Protein AF-A0A2R7Y147-F1 (afdb_monomer_lite)

Foldseek 3Di:
DVVVDDVVRDQAEDEAQAQKQFQLVCLLCLLLVNDDRVVRIDRNCVVDDPRYHYDNFAWPPDCVVQQWTATPVRDIDHDPDDDDDPDDDDDCVVDPPVVVDQDRSDNVSSNVSNVCQVPPPEDEDEDADPDDPVVVCVSDVVRHPYDDHDYDYDPDDD

InterPro domains:
  IPR023753 FAD/NAD(P)-binding domain [PF07992] (2-108)
  IPR036188 FAD/N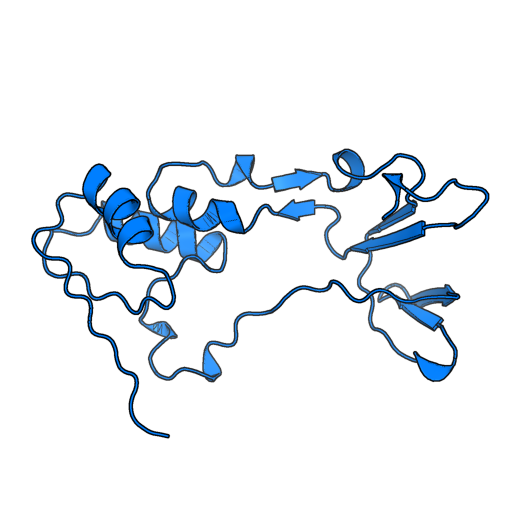AD(P)-binding domain superfamily [SSF51905] (3-126)
  IPR052541 Sulfide-quinone oxidoreductase [PTHR43755] (2-125)

Sequence (158 aa):
MARKLSPSEASITLVDASGRHVYQPGFIYVAFGGERPENLIREERSLLDRHVNLIIDEATLREPDDRRARLNSGRVLDYDYLVVATGSRLRPEGLPGFEAAHHFYDLDASIRLREALENFPGGRVLTFPRLKPEILGRLIGSQLPISGLCQTSPCHGM

Organism: NCBI:txid1980982

Radius of gyration: 20.82 Å; chains: 1; bounding box: 42×31×54 Å

pLDDT: mean 83.2, std 17.38, range [31.86, 97.69]

Secondary structure (DSSP, 8-state):
-GGGS-TTT--EEEEESSSEEE-GGGHHHHHTTSS-GGGGEEEGGGTS-TTEEEEES-B----TTTTEEEBTTS-EEE-S-----------GGGSTTGGGS---SSHHHHHHHHHHHHT--S-PEEE--SS-HHHHHHHHHTT---S-EEE-------

Structure (mmCIF, N/CA/C/O backbone):
data_AF-A0A2R7Y147-F1
#
_entry.id   AF-A0A2R7Y147-F1
#
loop_
_atom_site.group_PDB
_atom_site.id
_atom_site.type_symbol
_atom_site.label_atom_id
_atom_site.label_alt_id
_atom_site.label_comp_id
_atom_site.label_asym_id
_atom_site.label_entity_id
_atom_site.label_seq_id
_atom_site.pdbx_PDB_ins_code
_atom_site.Cartn_x
_atom_site.Cartn_y
_atom_site.Cartn_z
_atom_site.occupancy
_atom_site.B_iso_or_equiv
_atom_site.auth_seq_id
_atom_site.auth_comp_id
_atom_site.auth_asym_id
_atom_site.auth_atom_id
_atom_site.pdbx_PDB_model_num
ATOM 1 N N . MET A 1 1 ? -12.776 10.337 7.339 1.00 58.97 1 MET A N 1
ATOM 2 C CA . MET A 1 1 ? -13.821 9.883 8.278 1.00 58.97 1 MET A CA 1
ATOM 3 C C . MET A 1 1 ? -13.396 10.127 9.719 1.00 58.97 1 MET A C 1
ATOM 5 O O . MET A 1 1 ? -14.041 10.938 10.359 1.00 58.97 1 MET A O 1
ATOM 9 N N . ALA A 1 2 ? -12.260 9.580 10.174 1.00 70.50 2 ALA A N 1
ATOM 10 C CA . ALA A 1 2 ? -11.754 9.786 11.540 1.00 70.50 2 ALA A CA 1
ATOM 11 C C . ALA A 1 2 ? -11.647 11.258 11.982 1.00 70.50 2 ALA A C 1
ATOM 13 O O . ALA A 1 2 ? -12.129 11.607 13.042 1.00 70.50 2 ALA A O 1
ATOM 14 N N . ARG A 1 3 ? -11.146 12.161 11.128 1.00 74.62 3 ARG A N 1
ATOM 15 C CA . ARG A 1 3 ? -11.076 13.605 11.447 1.00 74.62 3 ARG A CA 1
ATOM 16 C C . ARG A 1 3 ? -12.426 14.311 11.643 1.00 74.62 3 ARG A C 1
ATOM 18 O O . ARG A 1 3 ? -12.439 15.460 12.064 1.00 74.62 3 ARG A O 1
ATOM 25 N N . LYS A 1 4 ? -13.535 13.687 11.238 1.00 82.62 4 LYS A N 1
ATOM 26 C CA . LYS A 1 4 ? -14.886 14.267 11.320 1.00 82.62 4 LYS A CA 1
ATOM 27 C C . LYS A 1 4 ? -15.725 13.669 12.450 1.00 82.62 4 LYS A C 1
ATOM 29 O O . LYS A 1 4 ? -16.791 14.206 12.709 1.00 82.62 4 LYS A O 1
ATOM 34 N N . LEU A 1 5 ? -15.278 12.571 13.058 1.00 84.12 5 LEU A N 1
ATOM 35 C CA . LEU A 1 5 ? -15.982 11.886 14.138 1.00 84.12 5 LEU A CA 1
ATOM 36 C C . LEU A 1 5 ? -15.169 12.055 15.415 1.00 84.12 5 LEU A C 1
ATOM 38 O O . LEU A 1 5 ? -13.966 11.801 15.426 1.00 84.12 5 LEU A O 1
ATOM 42 N N . SER A 1 6 ? -15.816 12.496 16.483 1.00 82.75 6 SER A N 1
ATOM 43 C CA . SER A 1 6 ? -15.193 12.542 17.799 1.00 82.75 6 SER A CA 1
ATOM 44 C C . SER A 1 6 ? -15.053 11.127 18.387 1.00 82.75 6 SER A C 1
ATOM 46 O O . SER A 1 6 ? -15.854 10.244 18.070 1.00 82.75 6 SER A O 1
ATOM 48 N N . PRO A 1 7 ? -14.091 10.893 19.301 1.00 82.25 7 PRO A N 1
ATOM 49 C CA . PRO A 1 7 ? -13.953 9.604 19.988 1.00 82.25 7 PRO A CA 1
ATOM 50 C C . PRO A 1 7 ? -15.198 9.163 20.771 1.00 82.25 7 PRO A C 1
ATOM 52 O O . PRO A 1 7 ? -15.356 7.980 21.048 1.00 82.25 7 PRO A O 1
ATOM 55 N N . SER A 1 8 ? -16.072 10.104 21.146 1.00 87.00 8 SER A N 1
ATOM 56 C CA . SER A 1 8 ? -17.356 9.808 21.792 1.00 87.00 8 SER A CA 1
ATOM 57 C C . SER A 1 8 ? -18.438 9.342 20.818 1.00 87.00 8 SER A C 1
ATOM 59 O O . SER A 1 8 ? -19.400 8.720 21.251 1.00 87.00 8 SER A O 1
ATOM 61 N N . GLU A 1 9 ? -18.305 9.643 19.525 1.00 90.38 9 GLU A N 1
ATOM 62 C CA . GLU A 1 9 ? -19.265 9.229 18.495 1.00 90.38 9 GLU A CA 1
ATOM 63 C C . GLU A 1 9 ? -18.914 7.866 17.896 1.00 90.38 9 GLU A C 1
ATOM 65 O O . GLU A 1 9 ? -19.814 7.101 17.558 1.00 90.38 9 GLU A O 1
ATOM 70 N N . ALA A 1 10 ? -17.623 7.554 17.747 1.00 92.19 10 ALA A N 1
ATOM 71 C CA . ALA A 1 10 ? -17.180 6.274 17.207 1.00 92.19 10 ALA A CA 1
ATOM 72 C C . ALA A 1 10 ? -15.767 5.901 17.668 1.00 92.19 10 ALA A C 1
ATOM 74 O O . ALA A 1 10 ? -14.853 6.728 17.676 1.00 92.19 10 ALA A O 1
ATOM 75 N N . SER A 1 11 ? -15.571 4.611 17.941 1.00 94.31 11 SER A N 1
ATOM 76 C CA . SER A 1 11 ? -14.243 4.000 18.009 1.00 94.31 11 SER A CA 1
ATOM 77 C C . SER A 1 11 ? -13.869 3.467 16.628 1.00 94.31 11 SER A C 1
ATOM 79 O O . SER A 1 11 ? -14.648 2.747 16.005 1.00 94.31 11 SER A O 1
ATOM 81 N N . ILE A 1 12 ? -12.687 3.829 16.127 1.00 95.94 12 ILE A N 1
ATOM 82 C CA . ILE A 1 12 ? -12.240 3.454 14.782 1.00 95.94 12 ILE A CA 1
ATOM 83 C C . ILE A 1 12 ? -11.032 2.539 14.906 1.00 95.94 12 ILE A C 1
ATOM 85 O O . ILE A 1 12 ? -9.986 2.948 15.410 1.00 95.94 12 ILE A O 1
ATOM 89 N N . THR A 1 13 ? -11.164 1.320 14.389 1.00 96.50 13 THR A N 1
ATOM 90 C CA . THR A 1 13 ? -10.050 0.383 14.233 1.00 96.50 13 THR A CA 1
ATOM 91 C C . THR A 1 13 ? -9.754 0.191 12.750 1.00 96.50 13 THR A C 1
ATOM 93 O O . THR A 1 13 ? -10.652 -0.129 11.976 1.00 96.50 13 THR A O 1
ATOM 96 N N . LEU A 1 14 ? -8.497 0.396 12.363 1.00 96.69 14 LEU A N 1
ATOM 97 C CA . LEU A 1 14 ? -7.966 0.049 11.051 1.00 96.69 14 LEU A CA 1
ATOM 98 C C . LEU A 1 14 ? -7.142 -1.230 11.183 1.00 96.69 14 LEU A C 1
ATOM 100 O O . LEU A 1 14 ? -6.315 -1.344 12.088 1.00 96.69 14 LEU A O 1
ATOM 104 N N . VAL A 1 15 ? -7.372 -2.170 10.274 1.00 96.94 15 VAL A N 1
ATOM 105 C CA . VAL A 1 15 ? -6.571 -3.383 10.139 1.00 96.94 15 VAL A CA 1
ATOM 106 C C . VAL A 1 15 ? -5.864 -3.320 8.791 1.00 96.94 15 VAL A C 1
ATOM 108 O O . VAL A 1 15 ? -6.537 -3.221 7.765 1.00 96.94 15 VAL A O 1
ATOM 111 N N . ASP A 1 16 ? -4.536 -3.375 8.802 1.00 96.50 16 ASP A N 1
ATOM 112 C CA . ASP A 1 16 ? -3.703 -3.465 7.600 1.00 96.50 16 ASP A CA 1
ATOM 113 C C . ASP A 1 16 ? -2.656 -4.567 7.777 1.00 96.50 16 ASP A C 1
ATOM 115 O O . ASP A 1 16 ? -2.080 -4.717 8.850 1.00 96.50 16 ASP A O 1
ATOM 119 N N . ALA A 1 17 ? -2.373 -5.332 6.724 1.00 96.00 17 ALA A N 1
ATOM 120 C CA . ALA A 1 17 ? -1.462 -6.472 6.824 1.00 96.00 17 ALA A CA 1
ATOM 121 C C . ALA A 1 17 ? 0.018 -6.064 6.935 1.00 96.00 17 ALA A C 1
ATOM 123 O O . ALA A 1 17 ? 0.849 -6.865 7.359 1.00 96.00 17 ALA A O 1
ATOM 124 N N . SER A 1 18 ? 0.369 -4.843 6.527 1.00 95.12 18 SER A N 1
ATOM 125 C CA . SER A 1 18 ? 1.758 -4.410 6.364 1.00 95.12 18 SER A CA 1
ATOM 126 C C . SER A 1 18 ? 2.195 -3.333 7.356 1.00 95.12 18 SER A C 1
ATOM 128 O O . SER A 1 18 ? 3.389 -3.220 7.633 1.00 95.12 18 SER A O 1
ATOM 130 N N . GLY A 1 19 ? 1.257 -2.513 7.842 1.00 96.12 19 GLY A N 1
ATOM 131 C CA . GLY A 1 19 ? 1.534 -1.298 8.611 1.00 96.12 19 GLY A CA 1
ATOM 132 C C . GLY A 1 19 ? 2.204 -0.187 7.794 1.00 96.12 19 GLY A C 1
ATOM 133 O O . GLY A 1 19 ? 2.632 0.824 8.357 1.00 96.12 19 GLY A O 1
ATOM 134 N N . ARG A 1 20 ? 2.310 -0.351 6.470 1.00 96.06 20 ARG A N 1
ATOM 135 C CA . ARG A 1 20 ? 2.989 0.574 5.562 1.00 96.06 20 ARG A CA 1
ATOM 136 C C . ARG A 1 20 ? 2.013 1.100 4.525 1.00 96.06 20 ARG A C 1
ATOM 138 O O . ARG A 1 20 ? 1.410 0.353 3.764 1.00 96.06 20 ARG A O 1
ATOM 145 N N . HIS A 1 21 ? 1.931 2.418 4.434 1.00 95.38 21 HIS A N 1
ATOM 146 C CA . HIS A 1 21 ? 1.180 3.079 3.386 1.00 95.38 21 HIS A CA 1
ATOM 147 C C . HIS A 1 21 ? 2.054 3.266 2.148 1.00 95.38 21 HIS A C 1
ATOM 149 O O . HIS A 1 21 ? 3.109 3.901 2.216 1.00 95.38 21 HIS A O 1
ATOM 155 N N . VAL A 1 22 ? 1.582 2.751 1.014 1.00 94.56 22 VAL A N 1
ATOM 156 C CA . VAL A 1 22 ? 2.228 2.916 -0.290 1.00 94.56 22 VAL A CA 1
ATOM 157 C C . VAL A 1 22 ? 1.421 3.897 -1.134 1.00 94.56 22 VAL A C 1
ATOM 159 O O . VAL A 1 22 ? 0.266 3.635 -1.473 1.00 94.56 22 VAL A O 1
ATOM 162 N N . TYR A 1 23 ? 2.036 5.013 -1.524 1.00 95.00 23 TYR A N 1
ATOM 163 C CA . TYR A 1 23 ? 1.426 5.985 -2.427 1.00 95.00 23 TYR A CA 1
ATOM 164 C C . TYR A 1 23 ? 1.531 5.509 -3.885 1.00 95.00 23 TYR A C 1
ATOM 166 O O . TYR A 1 23 ? 2.340 6.000 -4.672 1.00 95.00 23 TYR A O 1
ATOM 174 N N . GLN A 1 24 ? 0.686 4.538 -4.244 1.00 94.00 24 GLN A N 1
ATOM 175 C CA . GLN A 1 24 ? 0.633 3.910 -5.574 1.00 94.00 24 GLN A CA 1
ATOM 176 C C . GLN A 1 24 ? 0.556 4.891 -6.762 1.00 94.00 24 GLN A C 1
ATOM 178 O O . GLN A 1 24 ? 1.189 4.615 -7.780 1.00 94.00 24 GLN A O 1
ATOM 183 N N . PRO A 1 25 ? -0.128 6.058 -6.684 1.00 92.50 25 PRO A N 1
ATOM 184 C CA . PRO A 1 25 ? -0.099 7.031 -7.780 1.00 92.50 25 PRO A CA 1
ATOM 185 C C . PRO A 1 25 ? 1.315 7.514 -8.148 1.00 92.50 25 PRO A C 1
ATOM 187 O O . PRO A 1 25 ? 1.530 7.979 -9.264 1.00 92.50 25 PRO A O 1
ATOM 190 N N . GLY A 1 26 ? 2.281 7.394 -7.230 1.00 94.44 26 GLY A N 1
ATOM 191 C CA . GLY A 1 26 ? 3.681 7.750 -7.444 1.00 94.44 26 GLY A CA 1
ATOM 192 C C . GLY A 1 26 ? 4.455 6.811 -8.377 1.00 94.44 26 GLY A C 1
ATOM 193 O O . GLY A 1 26 ? 5.487 7.206 -8.914 1.00 94.44 26 GLY A O 1
ATOM 194 N N . PHE A 1 27 ? 3.968 5.589 -8.613 1.00 95.38 27 PHE A N 1
ATOM 195 C CA . PHE A 1 27 ? 4.674 4.554 -9.382 1.00 95.38 27 PHE A CA 1
ATOM 196 C C . PHE A 1 27 ? 5.036 4.978 -10.808 1.00 95.38 27 PHE A C 1
ATOM 198 O O . PHE A 1 27 ? 6.123 4.674 -11.294 1.00 95.38 27 PHE A O 1
ATOM 205 N N . ILE A 1 28 ? 4.181 5.771 -11.456 1.00 92.75 28 ILE A N 1
ATOM 206 C CA . ILE A 1 28 ? 4.476 6.311 -12.786 1.00 92.75 28 ILE A CA 1
ATOM 207 C C . ILE A 1 28 ? 5.724 7.207 -12.781 1.00 92.75 28 ILE A C 1
AT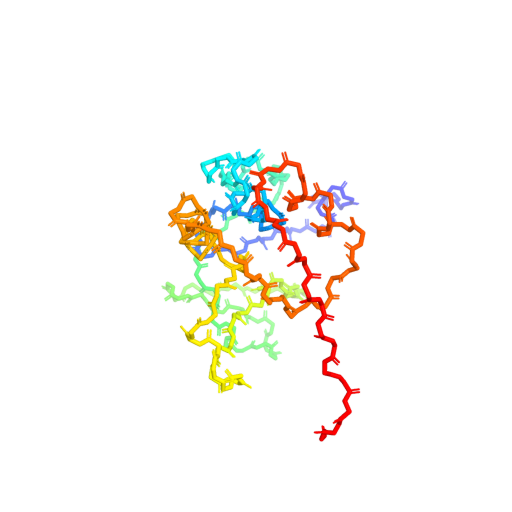OM 209 O O . ILE A 1 28 ? 6.518 7.160 -13.713 1.00 92.75 28 ILE A O 1
ATO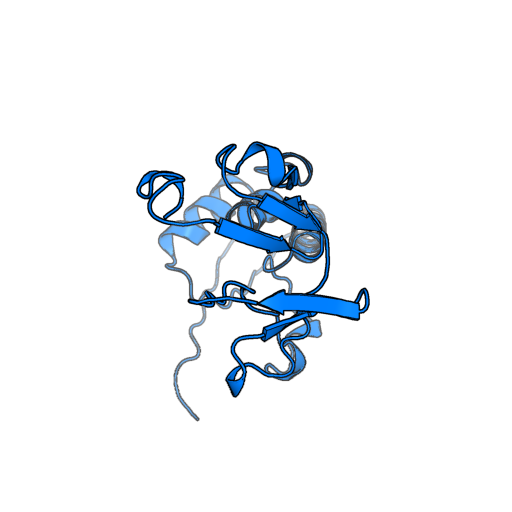M 213 N N . TYR A 1 29 ? 5.945 7.985 -11.720 1.00 93.75 29 TYR A N 1
ATOM 214 C CA . TYR A 1 29 ? 7.129 8.837 -11.613 1.00 93.75 29 TYR A CA 1
ATOM 215 C C . TYR A 1 29 ? 8.388 8.015 -11.348 1.00 93.75 29 TYR A C 1
ATOM 217 O O . TYR A 1 29 ? 9.446 8.368 -11.856 1.00 93.75 29 TYR A O 1
ATOM 225 N N . VAL A 1 30 ? 8.279 6.891 -10.635 1.00 95.00 30 VAL A N 1
ATOM 226 C CA . VAL A 1 30 ? 9.387 5.932 -10.504 1.00 95.00 30 VAL A CA 1
ATOM 227 C C . VAL A 1 30 ? 9.755 5.358 -11.870 1.00 95.00 30 VAL A C 1
ATOM 229 O O . VAL A 1 30 ? 10.929 5.371 -12.234 1.00 95.00 30 VAL A O 1
ATOM 232 N N . ALA A 1 31 ? 8.761 4.930 -12.655 1.00 93.75 31 ALA A N 1
ATOM 233 C CA . ALA A 1 31 ? 8.975 4.336 -13.975 1.00 93.75 31 ALA A CA 1
ATOM 234 C C . ALA A 1 31 ? 9.700 5.259 -14.968 1.00 93.75 31 ALA A C 1
ATOM 236 O O . ALA A 1 31 ? 10.429 4.779 -15.831 1.00 93.75 31 ALA A O 1
ATOM 237 N N . PHE A 1 32 ? 9.531 6.575 -14.833 1.00 91.69 32 PHE A N 1
ATOM 238 C CA . PHE A 1 32 ? 10.176 7.573 -15.692 1.00 91.69 32 PHE A CA 1
ATOM 239 C C . PHE A 1 32 ? 11.294 8.365 -14.986 1.00 91.69 32 PHE A C 1
ATOM 241 O O . PHE A 1 32 ? 11.748 9.392 -15.482 1.00 91.69 32 PHE A O 1
ATOM 248 N N . GLY A 1 33 ? 11.763 7.899 -13.822 1.00 89.56 33 GLY A N 1
ATOM 249 C CA . GLY A 1 33 ? 12.920 8.476 -13.123 1.00 89.56 33 GLY A CA 1
ATOM 250 C C . GLY A 1 33 ? 12.673 9.815 -12.413 1.00 89.56 33 GLY A C 1
ATOM 251 O O . GLY A 1 33 ? 13.623 10.458 -11.977 1.00 89.56 33 GLY A O 1
ATOM 252 N N . GLY A 1 34 ? 11.417 10.241 -12.275 1.00 90.56 34 GLY A N 1
ATOM 253 C CA . GLY A 1 34 ? 11.015 11.456 -11.562 1.00 90.56 34 GLY A CA 1
ATOM 254 C C . GLY A 1 34 ? 10.829 11.292 -10.050 1.00 90.56 34 GLY A C 1
ATOM 255 O O . GLY A 1 34 ? 10.633 12.292 -9.368 1.00 90.56 34 GLY A O 1
ATOM 256 N N . GLU A 1 35 ? 10.867 10.066 -9.520 1.00 93.88 35 GLU A N 1
ATOM 257 C CA . GLU A 1 35 ? 10.709 9.791 -8.087 1.00 93.88 35 GLU A CA 1
ATOM 258 C C . GLU A 1 35 ? 11.508 8.554 -7.653 1.00 93.88 35 GLU A C 1
ATOM 260 O O . GLU A 1 35 ? 11.784 7.653 -8.450 1.00 93.88 35 GLU A O 1
ATOM 265 N N . ARG A 1 36 ? 11.873 8.507 -6.370 1.00 94.12 36 ARG A N 1
ATOM 266 C CA . ARG A 1 36 ? 12.511 7.361 -5.726 1.00 94.12 36 ARG A CA 1
ATOM 267 C C . ARG A 1 36 ? 11.478 6.454 -5.042 1.00 94.12 36 ARG A C 1
ATOM 269 O O . ARG A 1 36 ? 10.623 6.966 -4.318 1.00 94.12 36 ARG A O 1
ATOM 276 N N . PRO A 1 37 ? 11.593 5.120 -5.174 1.00 92.94 37 PRO A N 1
ATOM 277 C CA . PRO A 1 37 ? 10.709 4.155 -4.512 1.00 92.94 37 PRO A CA 1
ATOM 278 C C . PRO A 1 37 ? 10.511 4.406 -3.013 1.00 92.94 37 PRO A C 1
ATOM 280 O O . PRO A 1 37 ? 9.388 4.373 -2.514 1.00 92.94 37 PRO A O 1
ATOM 283 N N . GLU A 1 38 ? 11.598 4.710 -2.301 1.00 94.00 38 GLU A N 1
ATOM 284 C CA . GLU A 1 38 ? 11.589 4.877 -0.842 1.00 94.00 38 GLU A CA 1
ATOM 285 C C . GLU A 1 38 ? 10.715 6.052 -0.382 1.00 94.00 38 GLU A C 1
ATOM 287 O O . GLU A 1 38 ? 10.155 6.012 0.710 1.00 94.00 38 GLU A O 1
ATOM 292 N N . ASN A 1 39 ? 10.552 7.078 -1.223 1.00 95.06 39 ASN A N 1
ATOM 293 C CA . ASN A 1 39 ? 9.740 8.253 -0.905 1.00 95.06 39 ASN A CA 1
ATOM 294 C C . ASN A 1 39 ? 8.232 7.971 -0.986 1.00 95.06 39 ASN A C 1
ATOM 296 O O . ASN A 1 39 ? 7.426 8.753 -0.477 1.00 95.06 39 ASN A O 1
ATOM 300 N N . LEU A 1 40 ? 7.835 6.860 -1.615 1.00 95.88 40 LEU A N 1
ATOM 301 C CA . LEU A 1 40 ? 6.434 6.470 -1.774 1.00 95.88 40 LEU A CA 1
ATOM 302 C C . LEU A 1 40 ? 5.911 5.612 -0.623 1.00 95.88 40 LEU A C 1
ATOM 304 O O . LEU A 1 40 ? 4.721 5.296 -0.600 1.00 95.88 40 LEU A O 1
ATOM 308 N N . ILE A 1 41 ? 6.776 5.227 0.316 1.00 95.69 41 ILE A N 1
ATOM 309 C CA . ILE A 1 41 ? 6.439 4.336 1.422 1.00 95.69 41 ILE A CA 1
ATOM 310 C C . ILE A 1 41 ? 6.533 5.114 2.727 1.00 95.69 41 ILE A C 1
ATOM 312 O O . ILE A 1 41 ? 7.533 5.768 3.017 1.00 95.69 41 ILE A O 1
ATOM 316 N N . ARG A 1 42 ? 5.481 5.038 3.540 1.00 96.31 42 ARG A N 1
ATOM 317 C CA . ARG A 1 42 ? 5.448 5.657 4.866 1.00 96.31 42 ARG A CA 1
ATOM 318 C C . ARG A 1 42 ? 4.882 4.695 5.892 1.00 96.31 42 ARG A C 1
ATOM 320 O O . ARG A 1 42 ? 3.996 3.907 5.582 1.00 96.31 42 ARG A O 1
ATOM 327 N N . GLU A 1 43 ? 5.337 4.826 7.132 1.00 96.94 43 GLU A N 1
ATOM 328 C CA . GLU A 1 43 ? 4.696 4.181 8.279 1.00 96.94 43 GLU A CA 1
ATOM 329 C C . GLU A 1 43 ? 3.238 4.637 8.361 1.00 96.94 43 GLU A C 1
ATOM 331 O O . GLU A 1 43 ? 2.964 5.834 8.518 1.00 96.94 43 GLU A O 1
ATOM 336 N N . GLU A 1 44 ? 2.293 3.703 8.254 1.00 96.12 44 GLU A N 1
ATOM 337 C CA . GLU A 1 44 ? 0.868 4.025 8.168 1.00 96.12 44 GLU A CA 1
ATOM 338 C C . GLU A 1 44 ? 0.401 4.763 9.425 1.00 96.12 44 GLU A C 1
ATOM 340 O O . GLU A 1 44 ? -0.310 5.768 9.352 1.00 96.12 44 GLU A O 1
ATOM 345 N N . ARG A 1 45 ? 0.920 4.354 10.588 1.00 96.19 45 ARG A N 1
ATOM 346 C CA . ARG A 1 45 ? 0.644 5.001 11.871 1.00 96.19 45 ARG A CA 1
ATOM 347 C C . ARG A 1 45 ? 0.898 6.509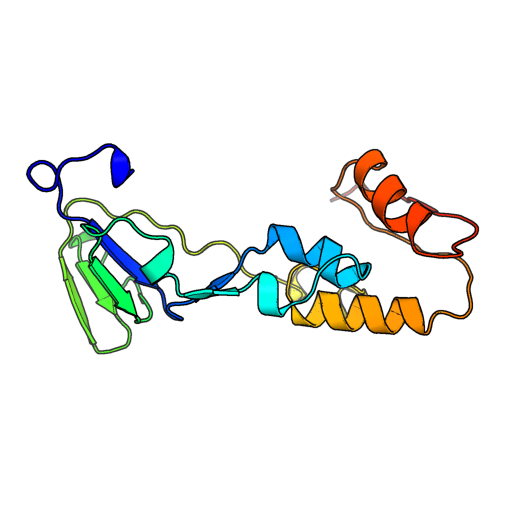 11.850 1.00 96.19 45 ARG A C 1
ATOM 349 O O . ARG A 1 45 ? 0.150 7.243 12.495 1.00 96.19 45 ARG A O 1
ATOM 356 N N . SER A 1 46 ? 1.919 6.961 11.117 1.00 96.06 46 SER A N 1
ATOM 357 C CA . SER A 1 46 ? 2.292 8.380 11.017 1.00 96.06 46 SER A CA 1
ATOM 358 C C . SER A 1 46 ? 1.286 9.228 10.228 1.00 96.06 46 SER A C 1
ATOM 360 O O . SER A 1 46 ? 1.290 10.452 10.345 1.00 96.06 46 SER A O 1
ATOM 362 N N . LEU A 1 47 ? 0.428 8.591 9.425 1.00 94.88 47 LEU A N 1
ATOM 363 C CA . LEU A 1 47 ? -0.573 9.245 8.577 1.00 94.88 47 LEU A CA 1
ATOM 364 C C . LEU A 1 47 ? -1.957 9.295 9.226 1.00 94.88 47 LEU A C 1
ATOM 366 O O . LEU A 1 47 ? -2.791 10.133 8.876 1.00 94.88 47 LEU A O 1
ATOM 370 N N . LEU A 1 48 ? -2.212 8.372 10.147 1.00 94.31 48 LEU A N 1
ATOM 371 C CA . LEU A 1 48 ? -3.502 8.196 10.785 1.00 94.31 48 LEU A CA 1
ATOM 372 C C . LEU A 1 48 ? -3.694 9.164 11.952 1.00 94.31 48 LEU A C 1
ATOM 374 O O . LEU A 1 48 ? -2.773 9.441 12.720 1.00 94.31 48 LEU A O 1
ATOM 378 N N . ASP A 1 49 ? -4.940 9.592 12.146 1.00 93.19 49 ASP A N 1
ATOM 379 C CA . ASP A 1 49 ? -5.330 10.328 13.346 1.00 93.19 49 ASP A CA 1
ATOM 380 C C . ASP A 1 49 ? -5.025 9.510 14.612 1.00 93.19 49 ASP A C 1
ATOM 382 O O . ASP A 1 49 ? -5.228 8.293 14.635 1.00 93.19 49 ASP A O 1
ATOM 386 N N . ARG A 1 50 ? -4.550 10.174 15.671 1.00 90.56 50 ARG A N 1
ATOM 387 C CA . ARG A 1 50 ? -4.163 9.554 16.949 1.00 90.56 50 ARG A CA 1
ATOM 388 C C . ARG A 1 50 ? -5.262 8.702 17.586 1.00 90.56 50 ARG A C 1
ATOM 390 O O . ARG A 1 50 ? -4.941 7.821 18.374 1.00 90.56 50 ARG A O 1
ATOM 397 N N . HIS A 1 51 ? -6.532 8.972 17.285 1.00 92.00 51 HIS A N 1
ATOM 398 C CA . HIS A 1 51 ? -7.666 8.226 17.838 1.00 92.00 51 HIS A CA 1
ATOM 399 C C . HIS A 1 51 ? -7.999 6.947 17.068 1.00 92.00 51 HIS A C 1
ATOM 401 O O . HIS A 1 51 ? -8.750 6.118 17.570 1.00 92.00 51 HIS A O 1
ATOM 407 N N . VAL A 1 52 ? -7.441 6.757 15.870 1.00 95.50 52 VAL A N 1
ATOM 408 C CA . VAL A 1 52 ? -7.585 5.498 15.130 1.00 95.50 52 VAL A CA 1
ATOM 409 C C . VAL A 1 52 ? -6.701 4.448 15.784 1.00 95.50 52 VAL A C 1
ATOM 411 O O . VAL A 1 52 ? -5.497 4.661 15.900 1.00 95.50 52 VAL A O 1
ATOM 414 N N . ASN A 1 53 ? -7.256 3.302 16.156 1.00 95.94 53 ASN A N 1
ATOM 415 C CA . ASN A 1 53 ? -6.493 2.136 16.583 1.00 95.94 53 ASN A CA 1
ATOM 416 C C . ASN A 1 53 ? -5.986 1.376 15.346 1.00 95.94 53 ASN A C 1
ATOM 418 O O . ASN A 1 53 ? -6.795 0.945 14.532 1.00 95.94 53 ASN A O 1
ATOM 422 N N . LEU A 1 54 ? -4.669 1.228 15.188 1.00 97.44 54 LEU A N 1
ATOM 423 C CA . LEU A 1 54 ? -4.080 0.480 14.072 1.00 97.44 54 LEU A CA 1
ATOM 424 C C . LEU A 1 54 ? -3.678 -0.914 14.553 1.00 97.44 54 LEU A C 1
ATOM 426 O O . LEU A 1 54 ? -2.915 -1.037 15.509 1.00 97.44 54 LEU A O 1
ATOM 430 N N . ILE A 1 55 ? -4.165 -1.943 13.868 1.00 97.69 55 ILE A N 1
ATOM 431 C CA . ILE A 1 55 ? -3.773 -3.336 14.062 1.00 97.69 55 ILE A CA 1
ATOM 432 C C . ILE A 1 55 ? -3.037 -3.787 12.804 1.00 97.69 55 ILE A C 1
ATOM 434 O O . ILE A 1 55 ? -3.605 -3.742 11.715 1.00 97.69 55 ILE A O 1
ATOM 438 N N . ILE A 1 56 ? -1.792 -4.236 12.970 1.00 97.69 56 ILE A N 1
ATOM 439 C CA . ILE A 1 56 ? -1.016 -4.825 11.878 1.00 97.69 56 ILE A CA 1
ATOM 440 C C . ILE A 1 56 ? -1.298 -6.329 11.854 1.00 97.69 56 ILE A C 1
ATOM 442 O O . ILE A 1 56 ? -0.737 -7.076 12.655 1.00 97.69 56 ILE A O 1
ATOM 446 N N . ASP A 1 57 ? -2.240 -6.744 11.011 1.00 97.19 57 ASP A N 1
ATOM 447 C CA . ASP A 1 57 ? -2.690 -8.130 10.838 1.00 97.19 57 ASP A CA 1
ATOM 448 C C . ASP A 1 57 ? -3.479 -8.251 9.522 1.00 97.19 57 ASP A C 1
ATOM 450 O O . ASP A 1 57 ? -3.928 -7.256 8.955 1.00 97.19 57 ASP A O 1
ATOM 454 N N . GLU A 1 58 ? -3.690 -9.465 9.029 1.00 95.44 58 GLU A N 1
ATOM 455 C CA . GLU A 1 58 ? -4.475 -9.701 7.820 1.00 95.44 58 GLU A CA 1
ATOM 456 C C . GLU A 1 58 ? -5.922 -10.056 8.179 1.00 95.44 58 GLU A C 1
ATOM 458 O O . GLU A 1 58 ? -6.193 -11.032 8.878 1.00 95.44 58 GLU A O 1
ATOM 463 N N . ALA A 1 59 ? -6.882 -9.273 7.688 1.00 93.31 59 ALA A N 1
ATOM 464 C CA . ALA A 1 59 ? -8.298 -9.583 7.845 1.00 93.31 59 ALA A CA 1
ATOM 465 C C . ALA A 1 59 ? -8.717 -10.691 6.865 1.00 93.31 59 ALA A C 1
ATOM 467 O O . ALA A 1 59 ? -8.621 -10.528 5.652 1.00 93.31 59 ALA A O 1
ATOM 468 N N . THR A 1 60 ? -9.250 -11.797 7.387 1.00 88.69 60 THR A N 1
ATOM 469 C CA . THR A 1 60 ? -9.730 -12.931 6.569 1.00 88.69 60 THR A CA 1
ATOM 470 C C . THR A 1 60 ? -11.246 -12.928 6.357 1.00 88.69 60 THR A C 1
ATOM 472 O O . THR A 1 60 ? -11.749 -13.767 5.614 1.00 88.69 60 THR A O 1
ATOM 475 N N . LEU A 1 61 ? -11.961 -11.986 6.996 1.00 70.44 61 LEU A N 1
ATOM 476 C CA . LEU A 1 61 ? -13.396 -11.701 6.816 1.00 70.44 61 LEU A CA 1
ATOM 477 C C . LEU A 1 61 ? -14.270 -12.961 6.718 1.00 70.44 61 LEU A C 1
ATOM 479 O O . LEU A 1 61 ? -15.053 -13.155 5.792 1.00 70.44 61 LEU A O 1
ATOM 483 N N . ARG A 1 62 ? -14.130 -13.829 7.720 1.00 67.62 62 ARG A N 1
ATOM 484 C CA . ARG A 1 62 ? -15.026 -14.961 7.957 1.00 67.62 62 ARG A CA 1
ATOM 485 C C . ARG A 1 62 ? -16.071 -14.489 8.968 1.00 67.62 62 ARG A C 1
ATOM 487 O O . ARG A 1 62 ? -15.659 -14.054 10.036 1.00 67.62 62 ARG A O 1
ATOM 494 N N . GLU A 1 63 ? -17.361 -14.584 8.634 1.00 75.38 63 GLU A N 1
ATOM 495 C CA . GLU A 1 63 ? -18.527 -14.237 9.489 1.00 75.38 63 GLU A CA 1
ATOM 496 C C . GLU A 1 63 ? -19.041 -12.766 9.422 1.00 75.38 63 GLU A C 1
ATOM 498 O O . GLU A 1 63 ? -19.289 -12.153 10.464 1.00 75.38 63 GLU A O 1
ATOM 503 N N . PRO A 1 64 ? -19.273 -12.171 8.227 1.00 76.62 64 PRO A N 1
ATOM 504 C CA . PRO A 1 64 ? -19.841 -10.819 8.134 1.00 76.62 64 PRO A CA 1
ATOM 505 C C . PRO A 1 64 ? -21.278 -10.711 8.679 1.00 76.62 64 PRO A C 1
ATOM 507 O O . PRO A 1 64 ? -21.645 -9.659 9.200 1.00 76.62 64 PRO A O 1
ATOM 510 N N . ASP A 1 65 ? -22.067 -11.789 8.614 1.00 82.94 65 ASP A N 1
ATOM 511 C CA . ASP A 1 65 ? -23.455 -11.817 9.105 1.00 82.94 65 ASP A CA 1
ATOM 512 C C . ASP A 1 65 ? -23.538 -11.648 10.631 1.00 82.94 65 ASP A C 1
ATOM 514 O O . ASP A 1 65 ? -24.451 -10.999 11.140 1.00 82.94 65 ASP A O 1
ATOM 518 N N . ASP A 1 66 ? -22.527 -12.140 11.353 1.00 88.38 66 ASP A N 1
ATOM 519 C CA . ASP A 1 66 ? -22.401 -11.996 12.809 1.00 88.38 66 ASP A CA 1
ATOM 520 C C . ASP A 1 66 ? -21.752 -10.666 13.217 1.00 88.38 66 ASP A C 1
ATOM 522 O O . ASP A 1 66 ? -21.482 -10.443 14.395 1.00 88.38 66 ASP A O 1
ATOM 526 N N . ARG A 1 67 ? -21.457 -9.791 12.246 1.00 92.19 67 ARG A N 1
ATOM 527 C CA . ARG A 1 67 ? -20.706 -8.543 12.433 1.00 92.19 67 ARG A CA 1
ATOM 528 C C . ARG A 1 67 ? -19.349 -8.738 13.117 1.00 92.19 67 ARG A C 1
ATOM 530 O O . ARG A 1 67 ? -18.926 -7.940 13.957 1.00 92.19 67 ARG A O 1
ATOM 537 N N . ARG A 1 68 ? -18.651 -9.808 12.729 1.00 92.62 68 ARG A N 1
ATOM 538 C CA . ARG A 1 68 ? -17.317 -10.144 13.232 1.00 92.62 68 ARG A CA 1
ATOM 539 C C . ARG A 1 68 ? -16.299 -10.204 12.108 1.00 92.62 68 ARG A C 1
ATOM 541 O O . ARG A 1 68 ? -16.581 -10.625 10.989 1.00 92.62 68 ARG A O 1
ATOM 548 N N . ALA A 1 69 ? -15.089 -9.753 12.409 1.00 92.12 69 ALA A N 1
ATOM 549 C CA . ALA A 1 69 ? -13.938 -9.861 11.531 1.00 92.12 69 ALA A CA 1
ATOM 550 C C . ALA A 1 69 ? -12.871 -10.723 12.207 1.00 92.12 69 ALA A C 1
ATOM 552 O O . ALA A 1 69 ? -12.293 -10.342 13.226 1.00 92.12 69 ALA A O 1
ATOM 553 N N . ARG A 1 70 ? -12.600 -11.894 11.624 1.00 93.88 70 ARG A N 1
ATOM 554 C CA . ARG A 1 70 ? -11.489 -12.755 12.035 1.00 93.88 70 ARG A CA 1
ATOM 555 C C . ARG A 1 70 ? -10.205 -12.352 11.321 1.00 93.88 70 ARG A C 1
ATOM 557 O O . ARG A 1 70 ? -10.176 -12.228 10.092 1.00 93.88 70 ARG A O 1
ATOM 564 N N . LEU A 1 71 ? -9.142 -12.185 12.092 1.00 94.94 71 LEU A N 1
ATOM 565 C CA . LEU A 1 71 ? -7.807 -11.887 11.593 1.00 94.94 71 LEU A CA 1
ATOM 566 C C . LEU A 1 71 ? -6.991 -13.177 11.461 1.00 94.94 71 LEU A C 1
ATOM 568 O O . LEU A 1 71 ? -7.329 -14.197 12.068 1.00 94.94 71 LEU A O 1
ATOM 572 N N . ASN A 1 72 ? -5.920 -13.141 10.675 1.00 95.06 72 ASN A N 1
ATOM 573 C CA . ASN A 1 72 ? -5.074 -14.300 10.413 1.00 95.06 72 ASN A CA 1
ATOM 574 C C . ASN A 1 72 ? -4.386 -14.819 11.688 1.00 95.06 72 ASN A C 1
ATOM 576 O O . ASN A 1 72 ? -4.222 -16.025 11.850 1.00 95.06 72 ASN A O 1
ATOM 580 N N . SER A 1 73 ? -4.089 -13.938 12.652 1.00 94.88 73 SER A N 1
ATOM 581 C CA . SER A 1 73 ? -3.609 -14.329 13.990 1.00 94.88 73 SER A CA 1
ATOM 582 C C . SER A 1 73 ? -4.608 -15.149 14.823 1.00 94.88 73 SER A C 1
ATOM 584 O O . SER A 1 73 ? -4.259 -15.652 15.889 1.00 94.88 73 SER A O 1
ATOM 586 N N . GLY A 1 74 ? -5.866 -15.258 14.385 1.00 93.81 74 GLY A N 1
ATOM 587 C CA . GLY A 1 74 ? -6.962 -15.867 15.137 1.00 93.81 74 GLY A CA 1
ATOM 588 C C . GLY A 1 74 ? -7.742 -14.880 16.009 1.00 93.81 74 GLY A C 1
ATOM 589 O O . GLY A 1 74 ? -8.806 -15.243 16.516 1.00 93.81 74 GLY A O 1
ATOM 590 N N . ARG A 1 75 ? -7.273 -13.630 16.142 1.00 94.50 75 ARG A N 1
ATOM 591 C CA . ARG A 1 75 ? -8.014 -12.548 16.806 1.00 94.50 75 ARG A CA 1
ATOM 592 C C . ARG A 1 75 ? -9.360 -12.315 16.116 1.00 94.50 75 ARG A C 1
ATOM 594 O O . ARG A 1 75 ? -9.459 -12.363 14.892 1.00 94.50 75 ARG A O 1
ATOM 601 N N . VAL A 1 76 ? -10.388 -12.025 16.907 1.00 94.38 76 VAL A N 1
ATOM 602 C CA . VAL A 1 76 ? -11.726 -11.667 16.422 1.00 94.38 76 VAL A CA 1
ATOM 603 C C . VAL A 1 76 ? -12.043 -10.247 16.876 1.00 94.38 76 VAL A C 1
ATOM 605 O O . VAL A 1 76 ? -11.732 -9.876 18.008 1.00 94.38 76 VAL A O 1
ATOM 608 N N . LEU A 1 77 ? -12.606 -9.452 15.970 1.00 94.19 77 LEU A N 1
ATOM 609 C CA . LEU A 1 77 ? -13.059 -8.089 16.222 1.00 94.19 77 LEU A CA 1
ATOM 610 C C . LEU A 1 77 ? -14.558 -7.999 15.952 1.00 94.19 77 LEU A C 1
ATOM 612 O O . LEU A 1 77 ? -14.993 -8.322 14.846 1.00 94.19 77 LEU A O 1
ATOM 616 N N . ASP A 1 78 ? -15.319 -7.529 16.931 1.00 94.62 78 ASP A N 1
ATOM 617 C CA . ASP A 1 78 ? -16.716 -7.140 16.744 1.00 94.62 78 ASP A CA 1
ATOM 618 C C . ASP A 1 78 ? -16.791 -5.730 16.141 1.00 94.62 78 ASP A C 1
ATOM 620 O O . ASP A 1 78 ? -15.933 -4.880 16.410 1.00 94.62 78 ASP A O 1
ATOM 624 N N . TYR A 1 79 ? -17.809 -5.468 15.322 1.00 93.94 79 TYR A N 1
ATOM 625 C CA . TYR A 1 79 ? -18.046 -4.144 14.752 1.00 93.94 79 TYR A CA 1
ATOM 626 C C . TYR A 1 79 ? -19.535 -3.817 14.629 1.00 93.94 79 TYR A C 1
ATOM 628 O O . TYR A 1 79 ? -20.371 -4.684 14.404 1.00 93.94 79 TYR A O 1
ATOM 636 N N . ASP A 1 80 ? -19.871 -2.529 14.682 1.00 93.50 80 ASP A N 1
ATOM 637 C CA . ASP A 1 80 ? -21.197 -2.051 14.268 1.00 93.50 80 ASP A CA 1
ATOM 638 C C . ASP A 1 80 ? -21.250 -1.806 12.757 1.00 93.50 80 ASP A C 1
ATOM 640 O O . ASP A 1 80 ? -22.251 -2.088 12.098 1.00 93.50 80 ASP A O 1
ATOM 644 N N . TYR A 1 81 ? -20.136 -1.318 12.201 1.00 92.31 81 TYR A N 1
ATOM 645 C CA . TYR A 1 81 ? -19.971 -1.007 10.787 1.00 92.31 81 TYR A CA 1
A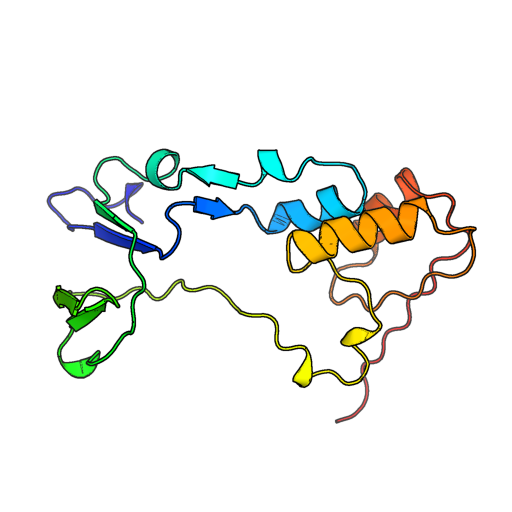TOM 646 C C . TYR A 1 81 ? -18.625 -1.510 10.277 1.00 92.31 81 TYR A C 1
ATOM 648 O O . TYR A 1 81 ? -17.586 -1.275 10.894 1.00 92.31 81 TYR A O 1
ATOM 656 N N . LEU A 1 82 ? -18.648 -2.135 9.102 1.00 92.94 82 LEU A N 1
ATOM 657 C CA . LEU A 1 82 ? -17.458 -2.571 8.386 1.00 92.94 82 LEU A CA 1
ATOM 658 C C . LEU A 1 82 ? -17.266 -1.723 7.131 1.00 92.94 82 LEU A C 1
ATOM 660 O O . LEU A 1 82 ? -18.150 -1.638 6.280 1.00 92.94 82 LEU A O 1
ATOM 664 N N . VAL A 1 83 ? -16.077 -1.140 6.995 1.00 92.81 83 VAL A N 1
ATOM 665 C CA . VAL A 1 83 ? -15.647 -0.466 5.768 1.00 92.81 83 VAL A CA 1
ATOM 666 C C . VAL A 1 83 ? -14.567 -1.313 5.111 1.00 92.81 83 VAL A C 1
ATOM 668 O O . VAL A 1 83 ? -13.485 -1.485 5.665 1.00 92.81 83 VAL A O 1
ATOM 671 N N . VAL A 1 84 ? -14.857 -1.831 3.917 1.00 91.94 84 VAL A N 1
ATOM 672 C CA . VAL A 1 84 ? -13.890 -2.599 3.126 1.00 91.94 84 VAL A CA 1
ATOM 673 C C . VAL A 1 84 ? -13.120 -1.647 2.216 1.00 91.94 84 VAL A C 1
ATOM 675 O O . VAL A 1 84 ? -13.701 -0.990 1.354 1.00 91.94 84 VAL A O 1
ATOM 678 N N . ALA A 1 85 ? -11.804 -1.581 2.413 1.00 93.00 85 ALA A N 1
ATOM 679 C CA . ALA A 1 85 ? -10.900 -0.700 1.673 1.00 93.00 85 ALA A CA 1
ATOM 680 C C . ALA A 1 85 ? -9.616 -1.425 1.221 1.00 93.00 85 ALA A C 1
ATOM 682 O O . ALA A 1 85 ? -8.547 -0.831 1.166 1.00 93.00 85 ALA A O 1
ATOM 683 N N . THR A 1 86 ? -9.713 -2.714 0.875 1.00 90.94 86 THR A N 1
ATOM 684 C CA . THR A 1 86 ? -8.571 -3.594 0.538 1.00 90.94 86 THR A CA 1
ATOM 685 C C . THR A 1 86 ? -7.922 -3.317 -0.826 1.00 90.94 86 THR A C 1
ATOM 687 O O . THR A 1 86 ? -7.048 -4.065 -1.259 1.00 90.94 86 THR A O 1
ATOM 690 N N . GLY A 1 87 ? -8.370 -2.280 -1.536 1.00 90.31 87 GLY A N 1
ATOM 691 C CA . GLY A 1 87 ? -7.894 -1.951 -2.876 1.00 90.31 87 GLY A CA 1
ATOM 692 C C . GLY A 1 87 ? -8.193 -3.045 -3.907 1.00 90.31 87 GLY A C 1
ATOM 693 O O . GLY A 1 87 ? -9.204 -3.743 -3.832 1.00 90.31 87 GLY A O 1
ATOM 694 N N . SER A 1 88 ? -7.305 -3.172 -4.890 1.00 89.19 88 SER A N 1
ATOM 695 C CA . SER A 1 88 ? -7.399 -4.122 -6.001 1.00 89.19 88 SER A CA 1
ATOM 696 C C . SER A 1 88 ? -6.093 -4.889 -6.171 1.00 89.19 88 SER A C 1
ATOM 698 O O . SER A 1 88 ? -5.024 -4.386 -5.829 1.00 89.19 88 SER A O 1
ATOM 700 N N . ARG A 1 89 ? -6.170 -6.082 -6.763 1.00 87.81 89 ARG A N 1
ATOM 701 C CA . ARG A 1 89 ? -5.000 -6.870 -7.164 1.00 87.81 89 ARG A CA 1
ATOM 702 C C . ARG A 1 89 ? -4.917 -6.924 -8.684 1.00 87.81 89 ARG A C 1
ATOM 704 O O . ARG A 1 89 ? -5.945 -6.918 -9.361 1.00 87.81 89 ARG A O 1
ATOM 711 N N . LEU A 1 90 ? -3.696 -6.958 -9.204 1.00 86.88 90 LEU A N 1
ATOM 712 C CA . LEU A 1 90 ? -3.464 -7.183 -10.624 1.00 86.88 90 LEU A CA 1
ATOM 713 C C . LEU A 1 90 ? -3.902 -8.609 -10.985 1.00 86.88 90 LEU A C 1
ATOM 715 O O . LEU A 1 90 ? -3.687 -9.533 -10.203 1.00 86.88 90 LEU A O 1
ATOM 719 N N . ARG A 1 91 ? -4.503 -8.768 -12.167 1.00 88.44 91 ARG A N 1
ATOM 720 C CA . ARG A 1 91 ? -4.977 -10.055 -12.690 1.00 88.44 91 ARG A CA 1
ATOM 721 C C . ARG A 1 91 ? -4.379 -10.342 -14.081 1.00 88.44 91 ARG A C 1
ATOM 723 O O . ARG A 1 91 ? -5.119 -10.258 -15.069 1.00 88.44 91 ARG A O 1
ATOM 730 N N . PRO A 1 92 ? -3.059 -10.599 -14.192 1.00 84.19 92 PRO A N 1
ATOM 731 C CA . PRO A 1 92 ? -2.376 -10.824 -15.472 1.00 84.19 92 PRO A CA 1
ATOM 732 C C . PRO A 1 92 ? -3.012 -11.925 -16.320 1.00 84.19 92 PRO A C 1
ATOM 734 O O . PRO A 1 92 ? -3.141 -11.786 -17.533 1.00 84.19 92 PRO A O 1
ATOM 737 N N . GLU A 1 93 ? -3.510 -12.983 -15.679 1.00 86.38 93 GLU A N 1
ATOM 738 C CA . GLU A 1 93 ? -4.127 -14.132 -16.340 1.00 86.38 93 GLU A CA 1
ATOM 739 C C . GLU A 1 93 ? -5.416 -13.780 -17.100 1.00 86.38 93 GLU A C 1
ATOM 741 O O . GLU A 1 93 ? -5.887 -14.552 -17.933 1.00 86.38 93 GLU A O 1
ATOM 746 N N . GLY A 1 94 ? -6.001 -12.610 -16.824 1.00 84.75 94 GLY A N 1
ATOM 747 C CA . GLY A 1 94 ? -7.146 -12.079 -17.558 1.00 84.75 94 GLY A CA 1
ATOM 748 C C . GLY A 1 94 ? -6.789 -11.398 -18.881 1.00 84.75 94 GLY A C 1
ATOM 749 O O . GLY A 1 94 ? -7.706 -11.060 -19.628 1.00 84.75 94 GLY A O 1
ATOM 750 N N . LEU A 1 95 ? -5.502 -11.175 -19.174 1.00 84.25 95 LEU A N 1
ATOM 751 C CA . LEU A 1 95 ? -5.046 -10.472 -20.370 1.00 84.25 95 LEU A CA 1
ATOM 752 C C . LEU A 1 95 ? -3.899 -11.238 -21.054 1.00 84.25 95 LEU A C 1
ATOM 754 O O . LEU A 1 95 ? -2.729 -11.046 -20.713 1.00 84.25 95 LEU A O 1
ATOM 758 N N . PRO A 1 96 ? -4.207 -12.091 -22.050 1.00 85.88 96 PRO A N 1
ATOM 759 C CA . PRO A 1 96 ? -3.187 -12.787 -22.826 1.00 85.88 96 PRO A CA 1
ATOM 760 C C . PRO A 1 96 ? -2.137 -11.820 -23.389 1.00 85.88 96 PRO A C 1
ATOM 762 O O . PRO A 1 96 ? -2.475 -10.807 -23.999 1.00 85.88 96 PRO A O 1
ATOM 765 N N . GLY A 1 97 ? -0.858 -12.138 -23.178 1.00 84.62 97 GLY A N 1
ATOM 766 C CA . GLY A 1 97 ? 0.271 -11.302 -23.601 1.00 84.62 97 GLY A CA 1
ATOM 767 C C . GLY A 1 97 ? 0.718 -10.241 -22.588 1.00 84.62 97 GLY A C 1
ATOM 768 O O . GLY A 1 97 ? 1.743 -9.606 -22.822 1.00 84.62 97 GLY A O 1
ATOM 769 N N . PHE A 1 98 ? 0.023 -10.077 -21.454 1.00 87.19 98 PHE A N 1
ATOM 770 C CA . PHE A 1 98 ? 0.430 -9.138 -20.400 1.00 87.19 98 PHE A CA 1
ATOM 771 C C . PHE A 1 98 ? 1.822 -9.439 -19.828 1.00 87.19 98 PHE A C 1
ATOM 773 O O . PHE A 1 98 ? 2.572 -8.510 -19.561 1.00 87.19 98 PHE A O 1
ATOM 780 N N . GLU A 1 99 ? 2.200 -10.715 -19.718 1.00 86.56 99 GLU A N 1
ATOM 781 C CA . GLU A 1 99 ? 3.517 -11.147 -19.210 1.00 86.56 99 GLU A CA 1
ATOM 782 C C . GLU A 1 99 ? 4.702 -10.593 -20.022 1.00 86.56 99 GLU A C 1
ATOM 784 O O . GLU A 1 99 ? 5.812 -10.470 -19.513 1.00 86.56 99 GLU A O 1
ATOM 789 N N . ALA A 1 100 ? 4.477 -10.256 -21.296 1.00 87.19 100 ALA A N 1
ATOM 790 C CA . ALA A 1 100 ? 5.491 -9.659 -22.162 1.00 87.19 100 ALA A CA 1
ATOM 791 C C . ALA A 1 100 ? 5.486 -8.118 -22.121 1.00 87.19 100 ALA A C 1
ATOM 793 O O . ALA A 1 100 ? 6.327 -7.485 -22.759 1.00 87.19 100 ALA A O 1
ATOM 794 N N . ALA A 1 101 ? 4.526 -7.502 -21.426 1.00 89.56 101 ALA A N 1
ATOM 795 C CA . ALA A 1 101 ? 4.359 -6.059 -21.366 1.00 89.56 101 ALA A CA 1
ATOM 796 C C . ALA A 1 101 ? 5.024 -5.460 -20.120 1.00 89.56 101 ALA A C 1
ATOM 798 O O . ALA A 1 101 ? 4.984 -6.020 -19.026 1.00 89.56 101 ALA A O 1
ATOM 799 N N . HIS A 1 102 ? 5.564 -4.251 -20.265 1.00 92.69 102 HIS A N 1
ATOM 800 C CA . HIS A 1 102 ? 5.949 -3.438 -19.116 1.00 92.69 102 HIS A CA 1
ATOM 801 C C . HIS A 1 102 ? 4.750 -2.641 -18.587 1.00 92.69 102 HIS A C 1
ATOM 803 O O . HIS A 1 102 ? 3.925 -2.142 -19.356 1.00 92.69 102 HIS A O 1
ATOM 809 N N . HIS A 1 103 ? 4.675 -2.476 -17.267 1.00 91.69 103 HIS A N 1
ATOM 810 C CA . HIS A 1 103 ? 3.638 -1.706 -16.581 1.00 91.69 103 HIS A CA 1
ATOM 811 C C . HIS A 1 103 ? 4.197 -1.048 -15.314 1.00 91.69 103 HIS A C 1
ATOM 813 O O . HIS A 1 103 ? 5.325 -1.307 -14.915 1.00 91.69 103 HIS A O 1
ATOM 819 N N . PHE A 1 104 ? 3.397 -0.199 -14.674 1.00 93.31 104 PHE A N 1
ATOM 820 C CA . PHE A 1 104 ? 3.749 0.508 -13.434 1.00 93.31 104 PHE A CA 1
ATOM 821 C C . PHE A 1 104 ? 2.633 0.395 -12.379 1.00 93.31 104 PHE A C 1
ATOM 823 O O . PHE A 1 104 ? 2.398 1.298 -11.583 1.00 93.31 104 PHE A O 1
ATOM 830 N N . TYR A 1 105 ? 1.879 -0.710 -12.409 1.00 91.06 105 TYR A N 1
ATOM 831 C CA . TYR A 1 105 ? 0.801 -0.988 -11.444 1.00 91.06 105 TYR A CA 1
ATOM 832 C C . TYR A 1 105 ? 1.301 -1.470 -10.077 1.00 91.06 105 TYR A C 1
ATOM 834 O O . TYR A 1 105 ? 0.565 -1.399 -9.095 1.00 91.06 105 TYR A O 1
ATOM 842 N N . ASP A 1 106 ? 2.551 -1.912 -10.010 1.00 91.19 106 ASP A N 1
ATOM 843 C CA . ASP A 1 106 ? 3.280 -2.203 -8.785 1.00 91.19 106 ASP A CA 1
ATOM 844 C C . ASP A 1 106 ? 4.665 -1.546 -8.836 1.00 91.19 106 ASP A C 1
ATOM 846 O O . ASP A 1 106 ? 5.141 -1.101 -9.891 1.00 91.19 106 ASP A O 1
ATOM 850 N N . LEU A 1 107 ? 5.288 -1.441 -7.665 1.00 93.50 107 LEU A N 1
ATOM 851 C CA . LEU A 1 107 ? 6.558 -0.746 -7.511 1.00 93.50 107 LEU A CA 1
ATOM 852 C C . LEU A 1 107 ? 7.683 -1.445 -8.283 1.00 93.50 107 LEU A C 1
ATOM 854 O O . LEU A 1 107 ? 8.440 -0.780 -8.988 1.00 93.50 107 LEU A O 1
ATOM 858 N N . ASP A 1 108 ? 7.745 -2.774 -8.215 1.00 94.25 108 ASP A N 1
ATOM 859 C CA . ASP A 1 108 ? 8.797 -3.552 -8.869 1.00 94.25 108 ASP A CA 1
ATOM 860 C C . ASP A 1 108 ? 8.673 -3.476 -10.394 1.00 94.25 108 ASP A C 1
ATOM 862 O O . ASP A 1 108 ? 9.669 -3.321 -11.095 1.00 94.25 108 ASP A O 1
ATOM 866 N N . ALA A 1 109 ? 7.454 -3.526 -10.933 1.00 94.50 109 ALA A N 1
ATOM 867 C CA . ALA A 1 109 ? 7.201 -3.339 -12.356 1.00 94.50 109 ALA A CA 1
ATOM 868 C C . ALA A 1 109 ? 7.604 -1.941 -12.828 1.00 94.50 109 ALA A C 1
ATOM 870 O O . ALA A 1 109 ? 8.171 -1.806 -13.911 1.00 94.50 109 ALA A O 1
ATOM 871 N N . SER A 1 110 ? 7.392 -0.919 -11.996 1.00 95.56 110 SER A N 1
ATOM 872 C CA . SER A 1 110 ? 7.836 0.446 -12.290 1.00 95.56 110 SER A CA 1
ATOM 873 C C . SER A 1 110 ? 9.359 0.532 -12.386 1.00 95.56 110 SER A C 1
ATOM 875 O O . SER A 1 110 ? 9.877 1.145 -13.316 1.00 95.56 110 SER A O 1
ATOM 877 N N . ILE A 1 111 ? 10.078 -0.127 -11.473 1.00 95.56 111 ILE A N 1
ATOM 878 C CA . ILE A 1 111 ? 11.544 -0.217 -11.508 1.00 95.56 111 ILE A CA 1
ATOM 879 C C . ILE A 1 111 ? 12.003 -0.965 -12.768 1.00 95.56 111 ILE A C 1
ATOM 881 O O . ILE A 1 111 ? 12.820 -0.439 -13.519 1.00 95.56 111 ILE A O 1
ATOM 885 N N . ARG A 1 112 ? 11.410 -2.127 -13.075 1.00 95.50 112 ARG A N 1
ATOM 886 C CA . ARG A 1 112 ? 11.728 -2.894 -14.296 1.00 95.50 112 ARG A CA 1
ATOM 887 C C . ARG A 1 112 ? 11.459 -2.103 -15.576 1.00 95.50 112 ARG A C 1
ATOM 889 O O . ARG A 1 112 ? 12.216 -2.202 -16.536 1.00 95.50 112 ARG A O 1
ATOM 896 N N . LEU A 1 113 ? 10.367 -1.337 -15.622 1.00 95.00 113 LEU A N 1
ATOM 897 C CA . LEU A 1 113 ? 10.052 -0.471 -16.758 1.00 95.00 113 LEU A CA 1
ATOM 898 C C . LEU A 1 113 ? 11.098 0.639 -16.899 1.00 95.00 113 LEU A C 1
ATOM 900 O O . LEU A 1 113 ? 11.559 0.883 -18.010 1.00 95.00 113 LEU A O 1
ATOM 904 N N . ARG A 1 114 ? 11.512 1.268 -15.796 1.00 94.12 114 ARG A N 1
ATOM 905 C CA . ARG A 1 114 ? 12.588 2.262 -15.817 1.00 94.12 114 ARG A CA 1
ATOM 906 C C . ARG A 1 114 ? 13.880 1.675 -16.383 1.00 94.12 114 ARG A C 1
ATOM 908 O O . ARG A 1 114 ? 14.443 2.248 -17.308 1.00 94.12 114 ARG A O 1
ATOM 915 N N . GLU A 1 115 ? 14.312 0.523 -15.878 1.00 94.88 115 GLU A N 1
ATOM 916 C CA . GLU A 1 115 ? 15.518 -0.165 -16.356 1.00 94.88 115 GLU A CA 1
ATOM 917 C C . GLU A 1 115 ? 15.425 -0.509 -17.849 1.00 94.88 115 GLU A C 1
ATOM 919 O O . GLU A 1 115 ? 16.384 -0.319 -18.600 1.00 94.88 115 GLU A O 1
ATOM 924 N N . ALA A 1 116 ? 14.264 -0.983 -18.309 1.00 94.00 116 ALA A N 1
ATOM 925 C CA . ALA A 1 116 ? 14.040 -1.281 -19.719 1.00 94.00 116 ALA A CA 1
ATOM 926 C C . ALA A 1 116 ? 14.115 -0.025 -20.597 1.00 94.00 116 ALA A C 1
ATOM 928 O O . ALA A 1 116 ? 14.670 -0.076 -21.692 1.00 94.00 116 ALA A O 1
ATOM 929 N N . LEU A 1 117 ? 13.587 1.102 -20.113 1.00 92.19 117 LEU A N 1
ATOM 930 C CA . LEU A 1 117 ? 13.633 2.388 -20.806 1.00 92.19 117 LEU A CA 1
ATOM 931 C C . LEU A 1 117 ? 15.047 2.986 -20.840 1.00 92.19 117 LEU A C 1
ATOM 933 O O . LEU A 1 117 ? 15.448 3.506 -21.876 1.00 92.19 117 LEU A O 1
ATOM 937 N N . GLU A 1 118 ? 15.813 2.883 -19.752 1.00 91.56 118 GLU A N 1
ATOM 938 C CA . GLU A 1 118 ? 17.211 3.339 -19.680 1.00 91.56 118 GLU A CA 1
ATOM 939 C C . GLU A 1 118 ? 18.124 2.552 -20.638 1.00 91.56 118 GLU A C 1
ATOM 941 O O . GLU A 1 118 ? 19.043 3.120 -21.227 1.00 91.56 118 GLU A O 1
ATOM 946 N N . ASN A 1 119 ? 17.841 1.262 -20.843 1.00 93.25 119 ASN A N 1
ATOM 947 C CA . ASN A 1 119 ? 18.581 0.390 -21.761 1.00 93.25 119 ASN A CA 1
ATOM 948 C C . ASN A 1 119 ? 17.973 0.319 -23.173 1.00 93.25 119 ASN A C 1
ATOM 950 O O . ASN A 1 119 ? 18.445 -0.456 -24.009 1.00 93.25 119 ASN A O 1
ATOM 954 N N . PHE A 1 120 ? 16.920 1.090 -23.462 1.00 92.56 120 PHE A N 1
ATOM 955 C CA . PHE A 1 120 ? 16.247 1.042 -24.755 1.00 92.56 120 PHE A CA 1
ATOM 956 C C . PHE A 1 120 ? 17.091 1.762 -25.820 1.00 9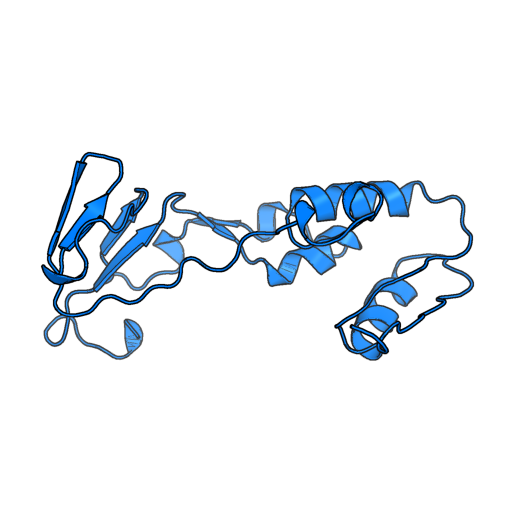2.56 120 PHE A C 1
ATOM 958 O O . PHE A 1 120 ? 17.265 2.979 -25.737 1.00 92.56 120 PHE A O 1
ATOM 965 N N . PRO A 1 121 ? 17.571 1.071 -26.873 1.00 88.62 121 PRO A N 1
ATOM 966 C CA . PRO A 1 121 ? 18.455 1.670 -27.880 1.00 88.62 121 PRO A CA 1
ATOM 967 C C . PRO A 1 121 ? 17.743 2.666 -28.817 1.00 88.62 121 PRO A C 1
ATOM 969 O O . PRO A 1 121 ? 18.362 3.201 -29.736 1.00 88.62 121 PRO A O 1
ATOM 972 N N . GLY A 1 122 ? 16.445 2.908 -28.607 1.00 88.00 122 GLY A N 1
ATOM 973 C CA . GLY A 1 122 ? 15.582 3.705 -29.472 1.00 88.00 122 GLY A CA 1
ATOM 974 C C . GLY A 1 122 ? 14.695 2.847 -30.378 1.00 88.00 122 GLY A C 1
ATOM 975 O O . GLY A 1 122 ? 14.912 1.650 -30.564 1.00 88.00 122 GLY A O 1
ATOM 976 N N . GLY A 1 123 ? 13.650 3.464 -30.934 1.00 89.38 123 GLY A N 1
ATOM 977 C CA . GLY A 1 123 ? 12.660 2.797 -31.780 1.00 89.38 123 GLY A CA 1
ATOM 978 C C . GLY A 1 123 ? 11.225 3.165 -31.409 1.00 89.38 123 GLY A C 1
ATOM 979 O O . GLY A 1 123 ? 10.964 4.212 -30.822 1.00 89.38 123 GLY A O 1
ATOM 980 N N . ARG A 1 124 ? 10.280 2.289 -31.768 1.00 87.12 124 ARG A N 1
ATOM 981 C CA . ARG A 1 124 ? 8.845 2.511 -31.543 1.00 87.12 124 ARG A CA 1
ATOM 982 C C . ARG A 1 124 ? 8.418 1.945 -30.197 1.00 87.12 124 ARG A C 1
ATOM 984 O O . ARG A 1 124 ? 8.621 0.761 -29.942 1.00 87.12 124 ARG A O 1
ATOM 991 N N . VAL A 1 125 ? 7.739 2.764 -29.401 1.00 86.56 125 VAL A N 1
ATOM 992 C CA . VAL A 1 125 ? 7.072 2.325 -28.172 1.00 86.56 125 VAL A CA 1
ATOM 993 C C . VAL A 1 125 ? 5.574 2.240 -28.437 1.00 86.56 125 VAL A C 1
ATOM 995 O O . VAL A 1 125 ? 4.942 3.228 -28.820 1.00 86.56 125 VAL A O 1
ATOM 998 N N . LEU A 1 126 ? 5.013 1.047 -28.240 1.00 86.06 126 LEU A N 1
ATOM 999 C CA . LEU A 1 126 ? 3.574 0.827 -28.257 1.00 86.06 126 LEU A CA 1
ATOM 1000 C C . LEU A 1 126 ? 3.049 0.933 -26.830 1.00 86.06 126 LEU A C 1
ATOM 1002 O O . LEU A 1 126 ? 3.554 0.274 -25.925 1.00 86.06 126 LEU A O 1
ATOM 1006 N N . THR A 1 127 ? 2.025 1.755 -26.635 1.00 81.94 127 THR A N 1
ATOM 1007 C CA . THR A 1 127 ? 1.362 1.891 -25.337 1.00 81.94 127 THR A CA 1
ATOM 1008 C C . THR A 1 127 ? -0.104 1.517 -25.478 1.00 81.94 127 THR A C 1
ATOM 1010 O O . THR A 1 127 ? -0.734 1.843 -26.484 1.00 81.94 127 THR A O 1
ATOM 1013 N N . PHE A 1 128 ? -0.652 0.867 -24.452 1.00 73.81 128 PHE A N 1
ATOM 1014 C CA . PHE A 1 128 ? -2.079 0.565 -24.338 1.00 73.81 128 PHE A CA 1
ATOM 1015 C C . PHE A 1 128 ? -2.694 1.422 -23.227 1.00 73.81 128 PHE A C 1
ATOM 1017 O O . PHE A 1 128 ? -2.890 0.952 -22.104 1.00 73.81 128 PHE A O 1
ATOM 1024 N N . PRO A 1 129 ? -2.941 2.719 -23.475 1.00 61.66 129 PRO A N 1
ATOM 1025 C CA . PRO A 1 129 ? -3.476 3.588 -22.449 1.00 61.66 129 PRO A CA 1
ATOM 1026 C C . PRO A 1 129 ? -4.985 3.381 -22.276 1.00 61.66 129 PRO A C 1
ATOM 1028 O O . PRO A 1 129 ? -5.767 3.458 -23.219 1.00 61.66 129 PRO A O 1
ATOM 1031 N N . ARG A 1 130 ? -5.407 3.245 -21.017 1.00 56.53 130 ARG A N 1
ATOM 1032 C CA . ARG A 1 130 ? -6.713 3.748 -20.544 1.00 56.53 130 ARG A CA 1
ATOM 1033 C C . ARG A 1 130 ? -6.613 5.184 -20.000 1.00 56.53 130 ARG A C 1
ATOM 1035 O O . ARG A 1 130 ? -7.627 5.776 -19.645 1.00 56.53 130 ARG A O 1
ATOM 1042 N N . LEU A 1 131 ? -5.396 5.728 -19.905 1.00 53.47 131 LEU A N 1
ATOM 1043 C CA . LEU A 1 131 ? -5.095 7.092 -19.459 1.00 53.47 131 LEU A CA 1
ATOM 1044 C C . LEU A 1 131 ? -5.257 8.097 -20.605 1.00 53.47 131 LEU A C 1
ATOM 1046 O O . LEU A 1 131 ? -5.048 7.764 -21.770 1.00 53.47 131 LEU A O 1
ATOM 1050 N N . LYS A 1 132 ? -5.590 9.351 -20.276 1.00 53.06 132 LYS A N 1
ATOM 1051 C CA . LYS A 1 132 ? -5.662 10.418 -21.281 1.00 53.06 132 LYS A CA 1
ATOM 1052 C C . LYS A 1 132 ? -4.274 10.650 -21.915 1.00 53.06 132 LYS A C 1
ATOM 1054 O O . LYS A 1 132 ? -3.305 10.795 -21.162 1.00 53.06 132 LYS A O 1
ATOM 1059 N N . PRO A 1 133 ? -4.170 10.748 -23.255 1.00 57.06 133 PRO A N 1
ATOM 1060 C CA . PRO A 1 133 ? -2.903 10.923 -23.978 1.00 57.06 133 PRO A CA 1
ATOM 1061 C C . PRO A 1 133 ? -2.022 12.076 -23.478 1.00 57.06 133 PRO A C 1
ATOM 1063 O O . PRO A 1 133 ? -0.800 11.961 -23.470 1.00 57.06 133 PRO A O 1
ATOM 1066 N N . GLU A 1 134 ? -2.639 13.167 -23.023 1.00 61.56 134 GLU A N 1
ATOM 1067 C CA . GLU A 1 134 ? -1.972 14.403 -22.590 1.00 61.56 134 GLU A CA 1
ATOM 1068 C C . GLU A 1 134 ? -1.048 14.207 -21.376 1.00 61.56 134 GLU A C 1
ATOM 1070 O O . GLU A 1 134 ? 0.039 14.781 -21.316 1.00 61.56 134 GLU A O 1
ATOM 1075 N N . ILE A 1 135 ? -1.456 13.369 -20.415 1.00 61.34 135 ILE A N 1
ATOM 1076 C CA . ILE A 1 135 ? -0.675 13.103 -19.196 1.00 61.34 135 ILE A CA 1
ATOM 1077 C C . ILE A 1 135 ? 0.554 12.262 -19.545 1.00 61.34 135 ILE A C 1
ATOM 1079 O O . ILE A 1 135 ? 1.664 12.548 -19.098 1.00 61.34 135 ILE A O 1
ATOM 1083 N N . LEU A 1 136 ? 0.357 11.248 -20.389 1.00 61.25 136 LEU A N 1
ATOM 1084 C CA . LEU A 1 136 ? 1.417 10.334 -20.793 1.00 61.25 136 LEU A CA 1
ATOM 1085 C C . LEU A 1 136 ? 2.451 11.030 -21.688 1.00 61.25 136 LEU A C 1
ATOM 1087 O O . LEU A 1 136 ? 3.647 10.856 -21.483 1.00 61.25 136 LEU A O 1
ATOM 1091 N N . GLY A 1 137 ? 2.006 11.866 -22.633 1.00 60.06 137 GLY A N 1
ATOM 1092 C CA . GLY A 1 137 ? 2.895 12.608 -23.530 1.00 60.06 137 GLY A CA 1
ATOM 1093 C C . GLY A 1 137 ? 3.842 13.559 -22.795 1.00 60.06 137 GLY A C 1
ATOM 1094 O O . GLY A 1 137 ? 5.008 13.665 -23.166 1.00 60.06 137 GLY A O 1
ATOM 1095 N N . ARG A 1 138 ? 3.382 14.196 -21.710 1.00 63.38 138 ARG A N 1
ATOM 1096 C CA . ARG A 1 138 ? 4.222 15.082 -20.888 1.00 63.38 138 ARG A CA 1
ATOM 1097 C C . ARG A 1 138 ? 5.279 14.316 -20.084 1.00 63.38 138 ARG A C 1
ATOM 1099 O O . ARG A 1 138 ? 6.401 14.800 -19.945 1.00 63.38 138 ARG A O 1
ATOM 1106 N N . LEU A 1 139 ? 4.925 13.137 -19.574 1.00 61.59 139 LEU A N 1
ATOM 1107 C CA . LEU A 1 139 ? 5.833 12.285 -18.800 1.00 61.59 139 LEU A CA 1
ATOM 1108 C C . LEU A 1 139 ? 6.884 11.627 -19.703 1.00 61.59 139 LEU A C 1
ATOM 1110 O O . LEU A 1 139 ? 8.073 11.752 -19.448 1.00 61.59 139 LEU A O 1
ATOM 1114 N N . ILE A 1 140 ? 6.464 11.024 -20.817 1.00 63.38 140 ILE A N 1
ATOM 1115 C CA . ILE A 1 140 ? 7.378 10.352 -21.750 1.00 63.38 140 ILE A CA 1
ATOM 1116 C C . ILE A 1 140 ? 8.250 11.365 -22.512 1.00 63.38 140 ILE A C 1
ATOM 1118 O O . ILE A 1 140 ? 9.456 11.175 -22.647 1.00 63.38 140 ILE A O 1
ATOM 1122 N N . GLY A 1 141 ? 7.655 12.455 -23.008 1.00 53.97 141 GLY A N 1
ATOM 1123 C CA . GLY A 1 141 ? 8.321 13.391 -23.920 1.00 53.97 141 GLY A CA 1
ATOM 1124 C C . GLY A 1 141 ? 9.382 14.290 -23.282 1.00 53.97 141 GLY A C 1
ATOM 1125 O O . GLY A 1 141 ? 10.171 14.887 -24.005 1.00 53.97 141 GLY A O 1
ATOM 1126 N N . SER A 1 142 ? 9.420 14.402 -21.951 1.00 54.47 142 SER A N 1
ATOM 1127 C CA . SER A 1 142 ? 10.423 15.218 -21.248 1.00 54.47 142 SER A CA 1
ATOM 1128 C C . SER A 1 142 ? 11.659 14.433 -20.798 1.00 54.47 142 SER A C 1
ATOM 1130 O O . SER A 1 142 ? 12.652 15.051 -20.423 1.00 54.47 142 SER A O 1
ATOM 1132 N N . GLN A 1 143 ? 11.611 13.096 -20.832 1.00 52.75 143 GLN A N 1
ATOM 1133 C CA . GLN A 1 143 ? 12.595 12.239 -20.159 1.00 52.75 143 GLN A CA 1
ATOM 1134 C C . GLN A 1 143 ? 13.223 11.160 -21.057 1.00 52.75 143 GLN A C 1
ATOM 1136 O O . GLN A 1 143 ? 14.203 10.548 -20.644 1.00 52.75 143 GLN A O 1
ATOM 1141 N N . LEU A 1 144 ? 12.723 10.931 -22.281 1.00 52.19 144 LEU A N 1
ATOM 1142 C CA . LEU A 1 144 ? 13.221 9.865 -23.163 1.00 52.19 144 LEU A CA 1
ATOM 1143 C C . LEU A 1 144 ? 13.422 10.337 -24.616 1.00 52.19 144 LEU A C 1
ATOM 1145 O O . LEU A 1 144 ? 12.574 11.059 -25.143 1.00 52.19 144 LEU A O 1
ATOM 1149 N N . PRO A 1 145 ? 14.481 9.884 -25.319 1.00 47.25 145 PRO A N 1
ATOM 1150 C CA . PRO A 1 145 ? 14.720 10.196 -26.728 1.00 47.25 145 PRO A CA 1
ATOM 1151 C C . PRO A 1 145 ? 13.863 9.295 -27.641 1.00 47.25 145 PRO A C 1
ATOM 1153 O O . PRO A 1 145 ? 14.383 8.556 -28.474 1.00 47.25 145 PRO A O 1
ATOM 1156 N N . ILE A 1 146 ? 12.537 9.298 -27.464 1.00 51.81 146 ILE A N 1
ATOM 1157 C CA . ILE A 1 146 ? 11.626 8.445 -28.244 1.00 51.81 146 ILE A CA 1
ATOM 1158 C C . ILE A 1 146 ? 11.130 9.203 -29.475 1.00 51.81 146 ILE A C 1
ATOM 1160 O O . ILE A 1 146 ? 10.307 10.116 -29.388 1.00 51.81 146 ILE A O 1
ATOM 1164 N N . SER A 1 147 ? 11.589 8.780 -30.651 1.00 40.22 147 SER A N 1
ATOM 1165 C CA . SER A 1 147 ? 11.042 9.186 -31.942 1.00 40.22 147 SER A CA 1
ATOM 1166 C C . SER A 1 147 ? 9.828 8.313 -32.298 1.00 40.22 147 SER A C 1
ATOM 1168 O O . SER A 1 147 ? 9.948 7.222 -32.846 1.00 40.22 147 SER A O 1
ATOM 1170 N N . GLY A 1 148 ? 8.628 8.815 -31.992 1.00 45.44 148 GLY A N 1
ATOM 1171 C CA . GLY A 1 148 ? 7.360 8.233 -32.451 1.00 45.44 148 GLY A CA 1
ATOM 1172 C C . GLY A 1 148 ? 6.611 7.428 -31.388 1.00 45.44 148 GLY A C 1
ATOM 1173 O O . GLY A 1 148 ? 6.815 6.226 -31.222 1.00 45.44 148 GLY A O 1
ATOM 1174 N N . LEU A 1 149 ? 5.670 8.094 -30.716 1.00 46.00 149 LEU A N 1
ATOM 1175 C CA . LEU A 1 149 ? 4.669 7.454 -29.866 1.00 46.00 149 LEU A CA 1
ATOM 1176 C C . LEU A 1 149 ? 3.510 6.980 -30.756 1.00 46.00 149 LEU A C 1
ATOM 1178 O O . LEU A 1 149 ? 2.731 7.797 -31.246 1.00 46.00 149 LEU A O 1
ATOM 1182 N N . CYS A 1 150 ? 3.389 5.674 -30.992 1.00 42.50 150 CYS A N 1
ATOM 1183 C CA . CYS A 1 150 ? 2.229 5.126 -31.694 1.00 42.50 150 CYS A CA 1
ATOM 1184 C C . CYS A 1 150 ? 1.215 4.655 -30.647 1.00 42.50 150 CYS A C 1
ATOM 1186 O O . CYS A 1 150 ? 1.409 3.633 -29.990 1.00 42.50 150 CYS A O 1
ATOM 1188 N N . GLN A 1 151 ? 0.160 5.443 -30.444 1.00 46.81 151 GLN A N 1
ATOM 1189 C CA . GLN A 1 151 ? -0.983 5.055 -29.625 1.00 46.81 151 GLN A CA 1
ATOM 1190 C C . GLN A 1 151 ? -1.968 4.313 -30.523 1.00 46.81 151 GLN A C 1
ATOM 1192 O O . GLN A 1 151 ? -2.546 4.908 -31.429 1.00 46.81 151 GLN A O 1
ATOM 1197 N N . THR A 1 152 ? -2.172 3.020 -30.288 1.00 44.56 152 THR A N 1
ATOM 1198 C CA . THR A 1 152 ? -3.277 2.294 -30.919 1.00 44.56 152 THR A CA 1
ATOM 1199 C C . THR A 1 152 ? -4.320 2.014 -29.856 1.00 44.56 152 THR A C 1
ATOM 1201 O O . THR A 1 152 ? -4.021 1.362 -28.859 1.00 44.56 152 THR A O 1
ATOM 1204 N N . SER A 1 153 ? -5.539 2.503 -30.054 1.00 38.62 153 SER A N 1
ATOM 1205 C CA . SER A 1 153 ? -6.693 2.103 -29.253 1.00 38.62 153 SER A CA 1
ATOM 1206 C C . SER A 1 153 ? -7.308 0.845 -29.871 1.00 38.62 153 SER A C 1
ATOM 1208 O O . SER A 1 153 ? -7.825 0.941 -30.982 1.00 38.62 153 SER A O 1
ATOM 1210 N N . PRO A 1 154 ? -7.335 -0.319 -29.198 1.00 39.47 154 PRO A N 1
ATOM 1211 C CA . PRO A 1 154 ? -8.275 -1.363 -29.544 1.00 39.47 154 PRO A CA 1
ATOM 1212 C C . PRO A 1 154 ? -9.463 -1.254 -28.588 1.00 39.47 154 PRO A C 1
ATOM 1214 O O . PRO A 1 154 ? -9.413 -1.715 -27.453 1.00 39.47 154 PRO A O 1
ATOM 1217 N N . CYS A 1 155 ? -10.542 -0.638 -29.056 1.00 36.84 155 CYS A N 1
ATOM 1218 C CA . CYS A 1 155 ? -11.872 -0.892 -28.520 1.00 36.84 155 CYS A CA 1
ATOM 1219 C C . CYS A 1 155 ? -12.780 -1.146 -29.716 1.00 36.84 155 CYS A C 1
ATOM 1221 O O . CYS A 1 155 ? -13.260 -0.178 -30.291 1.00 36.84 155 CYS A O 1
ATOM 1223 N N . HIS A 1 156 ? -12.952 -2.412 -30.104 1.00 35.12 156 HIS A N 1
ATOM 1224 C CA . HIS A 1 156 ? -14.171 -2.976 -30.701 1.00 35.12 156 HIS A CA 1
ATOM 1225 C C . HIS A 1 156 ? -14.071 -4.513 -30.659 1.00 35.12 156 HIS A C 1
ATOM 1227 O O . HIS A 1 156 ? -13.259 -5.092 -31.375 1.00 35.12 156 HIS A O 1
ATOM 1233 N N . GLY A 1 157 ? -14.917 -5.148 -29.837 1.00 39.75 157 GLY A N 1
ATOM 1234 C CA . GLY A 1 157 ? -15.294 -6.562 -29.971 1.00 39.75 157 GLY A CA 1
ATOM 1235 C C . GLY A 1 157 ? -14.789 -7.535 -28.899 1.00 39.75 157 GLY A C 1
ATOM 1236 O O . GLY A 1 157 ? -13.800 -8.226 -29.125 1.00 39.75 157 GLY A O 1
ATOM 1237 N N . MET A 1 158 ? -15.508 -7.636 -27.776 1.00 31.86 158 MET A N 1
ATOM 1238 C CA . MET A 1 158 ? -16.292 -8.819 -27.358 1.00 31.86 158 MET A CA 1
ATOM 1239 C C . MET A 1 158 ? -17.077 -8.503 -26.085 1.00 31.86 158 MET A C 1
ATOM 1241 O O . MET A 1 158 ? -16.487 -7.882 -25.173 1.00 31.86 158 MET A O 1
#